Protein AF-A0A2G1LSQ3-F1 (afdb_monomer_lite)

Secondary structure (DSSP, 8-state):
-PPP--BHHHHTTSSS------TTS----TTT----EEE-SSEEEETTT--EEESS----TT-------

Sequence (69 aa):
MRAPRTDYAAFAAGRGHVVLYRPGQPNHCPGCGASQWLVGRATAECGRCATAIPIISPAVPGIFTEGQN

Foldseek 3Di:
DQFPQAAQLVVLLDDDDAQADDPPDQHADPRPRDRAWDDDDFWIAHPRNRHIGGNDNDPRPPDDPPDDD

Structure (mmCIF, N/CA/C/O backbone):
data_AF-A0A2G1LSQ3-F1
#
_entry.id   AF-A0A2G1LSQ3-F1
#
loop_
_atom_site.group_PDB
_atom_site.id
_atom_site.type_symbol
_atom_site.label_atom_id
_atom_site.label_alt_id
_atom_site.label_comp_id
_atom_site.label_asym_id
_atom_site.label_entity_id
_atom_site.label_seq_id
_atom_site.pdbx_PDB_ins_code
_atom_site.Cartn_x
_atom_site.Cartn_y
_atom_site.Cartn_z
_atom_site.occupancy
_atom_site.B_iso_or_equiv
_atom_site.auth_seq_id
_atom_site.auth_comp_id
_atom_site.auth_asym_id
_atom_site.auth_atom_id
_atom_site.pdbx_PDB_model_num
ATOM 1 N N . MET A 1 1 ? -7.688 15.950 -10.785 1.00 47.44 1 MET A N 1
ATOM 2 C CA . MET A 1 1 ? -6.536 15.143 -11.244 1.00 47.44 1 MET A CA 1
ATOM 3 C C . MET A 1 1 ? -6.461 13.884 -10.388 1.00 47.44 1 MET A C 1
ATOM 5 O O . MET A 1 1 ? -6.270 14.000 -9.184 1.00 47.44 1 MET A O 1
ATOM 9 N N . ARG A 1 2 ? -6.741 12.703 -10.956 1.00 51.06 2 ARG A N 1
ATOM 10 C CA . ARG A 1 2 ? -6.630 11.411 -10.256 1.00 51.06 2 ARG A CA 1
ATOM 11 C C . ARG A 1 2 ? -5.184 10.946 -10.434 1.00 51.06 2 ARG A C 1
ATOM 13 O O . ARG A 1 2 ? -4.762 10.789 -11.573 1.00 51.06 2 ARG A O 1
ATOM 20 N N . ALA A 1 3 ? -4.420 10.821 -9.350 1.00 53.12 3 ALA A N 1
ATOM 21 C CA . ALA A 1 3 ? -3.049 10.323 -9.440 1.00 53.12 3 ALA A CA 1
ATOM 22 C C . ALA A 1 3 ? -3.043 8.900 -10.041 1.00 53.12 3 ALA A C 1
ATOM 24 O O . ALA A 1 3 ? -4.018 8.163 -9.842 1.00 53.12 3 ALA A O 1
ATOM 25 N N . PRO A 1 4 ? -1.997 8.521 -10.796 1.00 62.78 4 PRO A N 1
ATOM 26 C CA . PRO A 1 4 ? -1.864 7.164 -11.313 1.00 62.78 4 PRO A CA 1
ATOM 27 C C . PRO A 1 4 ? -1.867 6.159 -10.152 1.00 62.78 4 PRO A C 1
ATOM 29 O O . PRO A 1 4 ? -1.305 6.427 -9.089 1.00 62.78 4 PRO A O 1
ATOM 32 N N . ARG A 1 5 ? -2.517 5.005 -10.352 1.00 65.69 5 ARG A N 1
ATOM 33 C CA . ARG A 1 5 ? -2.563 3.892 -9.387 1.00 65.69 5 ARG A CA 1
ATOM 34 C C . ARG A 1 5 ? -1.202 3.191 -9.325 1.00 65.69 5 ARG A C 1
ATOM 36 O O . ARG A 1 5 ? -1.058 2.067 -9.791 1.00 65.69 5 ARG A O 1
ATOM 43 N N . THR A 1 6 ? -0.187 3.880 -8.814 1.00 70.38 6 THR A N 1
ATOM 44 C CA . THR A 1 6 ? 1.149 3.306 -8.652 1.00 70.38 6 THR A CA 1
ATOM 45 C C . THR A 1 6 ? 1.085 2.189 -7.617 1.00 70.38 6 THR A C 1
ATOM 47 O O . THR A 1 6 ? 0.772 2.439 -6.450 1.00 70.38 6 THR A O 1
ATOM 50 N N . ASP A 1 7 ? 1.381 0.968 -8.049 1.00 70.12 7 ASP A N 1
ATOM 51 C CA . ASP A 1 7 ? 1.561 -0.180 -7.169 1.00 70.12 7 ASP A CA 1
ATOM 52 C C . ASP A 1 7 ? 2.998 -0.183 -6.642 1.00 70.12 7 ASP A C 1
ATOM 54 O O . ASP A 1 7 ? 3.933 -0.554 -7.346 1.00 70.12 7 ASP A O 1
ATOM 58 N N . TYR A 1 8 ? 3.193 0.277 -5.407 1.00 70.81 8 TYR A N 1
ATOM 59 C CA . TYR A 1 8 ? 4.524 0.324 -4.794 1.00 70.81 8 TYR A CA 1
ATOM 60 C C . TYR A 1 8 ? 5.016 -1.056 -4.345 1.00 70.81 8 TYR A C 1
ATOM 62 O O . TYR A 1 8 ? 6.201 -1.199 -4.037 1.00 70.81 8 TYR A O 1
ATOM 70 N N . ALA A 1 9 ? 4.148 -2.074 -4.325 1.00 67.06 9 ALA A N 1
ATOM 71 C CA . ALA A 1 9 ? 4.559 -3.440 -4.026 1.00 67.06 9 ALA A CA 1
ATOM 72 C C . ALA A 1 9 ? 5.510 -3.987 -5.105 1.00 67.06 9 ALA A C 1
ATOM 74 O O . ALA A 1 9 ? 6.524 -4.594 -4.761 1.00 67.06 9 ALA A O 1
ATOM 75 N N . ALA A 1 10 ? 5.261 -3.693 -6.384 1.00 62.16 10 ALA A N 1
ATOM 76 C CA . ALA A 1 10 ? 6.152 -4.070 -7.482 1.00 62.16 10 ALA A CA 1
ATOM 77 C C . ALA A 1 10 ? 7.490 -3.295 -7.493 1.00 62.16 10 ALA A C 1
ATOM 79 O O . ALA A 1 10 ? 8.533 -3.865 -7.816 1.00 62.16 10 ALA A O 1
ATOM 80 N N . PHE A 1 11 ? 7.496 -2.008 -7.112 1.00 62.22 11 PHE A N 1
ATOM 81 C CA . PHE A 1 11 ? 8.703 -1.157 -7.163 1.00 62.22 11 PHE A CA 1
ATOM 82 C C . PHE A 1 11 ? 9.776 -1.509 -6.119 1.00 62.22 11 PHE A C 1
ATOM 84 O O . PHE A 1 11 ? 10.945 -1.161 -6.297 1.00 62.22 11 PHE A O 1
ATOM 91 N N . ALA A 1 12 ? 9.408 -2.231 -5.059 1.00 61.47 12 ALA A N 1
ATOM 92 C CA . ALA A 1 12 ? 10.320 -2.694 -4.014 1.00 61.47 12 ALA A CA 1
ATOM 93 C C . ALA A 1 12 ? 11.503 -3.536 -4.534 1.00 61.47 12 ALA A C 1
ATOM 95 O O . ALA A 1 12 ? 12.580 -3.506 -3.945 1.00 61.47 12 ALA A O 1
ATOM 96 N N . ALA A 1 13 ? 11.330 -4.266 -5.642 1.00 58.50 13 ALA A N 1
ATOM 97 C CA . ALA A 1 13 ? 12.326 -5.213 -6.151 1.00 58.50 13 ALA A CA 1
ATOM 98 C C . ALA A 1 13 ? 13.540 -4.558 -6.847 1.00 58.50 13 ALA A C 1
ATOM 100 O O . ALA A 1 13 ? 14.496 -5.248 -7.186 1.00 58.50 13 ALA A O 1
ATOM 101 N N . GLY A 1 14 ? 13.505 -3.242 -7.086 1.00 54.44 14 GLY A N 1
ATOM 102 C CA . GLY A 1 14 ? 14.490 -2.542 -7.910 1.00 54.44 14 GLY A CA 1
ATOM 103 C C . GLY A 1 14 ? 15.766 -2.145 -7.171 1.00 54.44 14 GLY A C 1
ATOM 104 O O . GLY A 1 14 ? 16.810 -2.741 -7.401 1.00 54.44 14 GLY A O 1
ATOM 105 N N . ARG A 1 15 ? 15.732 -1.065 -6.376 1.00 54.88 15 ARG A N 1
ATOM 106 C CA . ARG A 1 15 ? 16.927 -0.405 -5.789 1.00 54.88 15 ARG A CA 1
ATOM 107 C C . ARG A 1 15 ? 16.586 0.512 -4.593 1.00 54.88 15 ARG A C 1
ATOM 109 O O . ARG A 1 15 ? 17.195 1.569 -4.451 1.00 54.88 15 ARG A O 1
ATOM 116 N N . GLY A 1 16 ? 15.572 0.195 -3.779 1.00 62.53 16 GLY A N 1
ATOM 117 C CA . GLY A 1 16 ? 15.024 1.159 -2.808 1.00 62.53 16 GLY A CA 1
ATOM 118 C C . GLY A 1 16 ? 14.411 0.561 -1.542 1.00 62.53 16 GLY A C 1
ATOM 119 O O . GLY A 1 16 ? 14.200 -0.642 -1.436 1.00 62.53 16 GLY A O 1
ATOM 120 N N . HIS A 1 17 ? 14.138 1.432 -0.569 1.00 68.81 17 HIS A N 1
ATOM 121 C CA . HIS A 1 17 ? 13.422 1.090 0.659 1.00 68.81 17 HIS A CA 1
ATOM 122 C C . HIS A 1 17 ? 11.944 0.806 0.360 1.00 68.81 17 HIS A C 1
ATOM 124 O O . HIS A 1 17 ? 11.315 1.499 -0.440 1.00 68.81 17 HIS A O 1
ATOM 130 N N . VAL A 1 18 ? 11.374 -0.197 1.030 1.00 75.25 18 VAL A N 1
ATOM 131 C CA . VAL A 1 18 ? 9.954 -0.539 0.890 1.00 75.25 18 VAL A CA 1
ATOM 132 C C . VAL A 1 18 ? 9.141 0.226 1.923 1.00 75.25 18 VAL A C 1
ATOM 134 O O . VAL A 1 18 ? 9.373 0.103 3.126 1.00 75.25 18 VAL A O 1
ATOM 137 N N . VAL A 1 19 ? 8.157 0.993 1.459 1.00 82.75 19 VAL A N 1
ATOM 138 C CA . VAL A 1 19 ? 7.152 1.589 2.341 1.00 82.75 19 VAL A CA 1
ATOM 139 C C . VAL A 1 19 ? 6.117 0.517 2.664 1.00 82.75 19 VAL A C 1
ATOM 141 O O . VAL A 1 19 ? 5.395 0.064 1.778 1.00 82.75 19 VAL A O 1
ATOM 144 N N . LEU A 1 20 ? 6.070 0.107 3.931 1.00 87.56 20 LEU A N 1
ATOM 145 C CA . LEU A 1 20 ? 5.131 -0.893 4.431 1.00 87.56 20 LEU A CA 1
ATOM 146 C C . LEU A 1 20 ? 3.9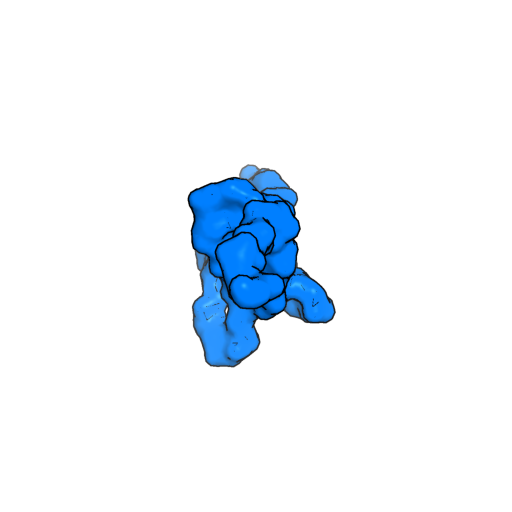96 -0.244 5.204 1.00 87.56 20 LEU A C 1
ATOM 148 O O . LEU A 1 20 ? 4.220 0.675 5.994 1.00 87.56 20 LEU A O 1
ATOM 152 N N . TYR A 1 21 ? 2.794 -0.783 5.026 1.00 90.62 21 TYR A N 1
ATOM 153 C CA . TYR A 1 21 ? 1.674 -0.457 5.893 1.00 90.62 21 TYR A CA 1
ATOM 154 C C . TYR A 1 21 ? 1.887 -1.076 7.279 1.00 90.62 21 TYR A C 1
ATOM 156 O O . TYR A 1 21 ? 2.077 -2.287 7.397 1.00 90.62 21 TYR A O 1
ATOM 164 N N . ARG A 1 22 ? 1.823 -0.262 8.337 1.00 88.31 22 ARG A N 1
ATOM 165 C CA . ARG A 1 22 ? 1.968 -0.714 9.728 1.00 88.31 22 ARG A CA 1
ATOM 166 C C . ARG A 1 22 ? 0.673 -0.536 10.524 1.00 88.31 22 ARG A C 1
ATOM 168 O O . ARG A 1 22 ? 0.324 0.601 10.840 1.00 88.31 22 ARG A O 1
ATOM 175 N N . PRO A 1 23 ? -0.038 -1.613 10.897 1.00 84.31 23 PRO A N 1
ATOM 176 C CA . PRO A 1 23 ? -1.255 -1.481 11.692 1.00 84.31 23 PRO A CA 1
ATOM 177 C C . PRO A 1 23 ? -0.955 -0.817 13.045 1.00 84.31 23 PRO A C 1
ATOM 179 O O . PRO A 1 23 ? 0.068 -1.092 13.669 1.00 84.31 23 PRO A O 1
ATOM 182 N N . GLY A 1 24 ? -1.836 0.084 13.485 1.00 83.94 24 GLY A N 1
ATOM 183 C CA . GLY A 1 24 ? -1.680 0.808 14.755 1.00 83.94 24 GLY A CA 1
ATOM 184 C C . GLY A 1 24 ? -0.656 1.951 14.741 1.00 83.94 24 GLY A C 1
ATOM 185 O O . GLY A 1 24 ? -0.386 2.533 15.789 1.00 83.94 24 GLY A O 1
ATOM 186 N N . GLN A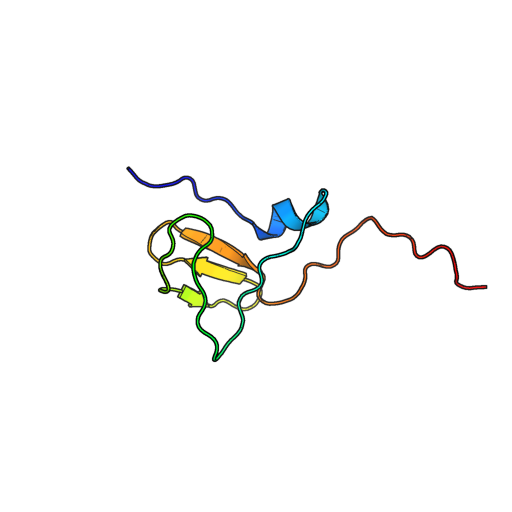 1 25 ? -0.087 2.293 13.582 1.00 85.50 25 GLN A N 1
ATOM 187 C CA . GLN A 1 25 ? 0.765 3.472 13.402 1.00 85.50 25 GLN A CA 1
ATOM 188 C C . GLN A 1 25 ? 0.144 4.461 12.403 1.00 85.50 25 GLN A C 1
ATOM 190 O O . GLN A 1 25 ? -0.664 4.060 11.556 1.00 85.50 25 GLN A O 1
ATOM 195 N N . PRO A 1 26 ? 0.513 5.753 12.459 1.00 86.25 26 PRO A N 1
ATOM 196 C CA . PRO A 1 26 ? 0.154 6.706 11.417 1.00 86.25 26 PRO A CA 1
ATOM 197 C C . PRO A 1 26 ? 0.797 6.287 10.088 1.00 86.25 26 PRO A C 1
ATOM 199 O O . PRO A 1 26 ? 2.016 6.303 9.944 1.00 86.25 26 PRO A O 1
ATOM 202 N N . ASN A 1 27 ? -0.023 5.897 9.109 1.00 89.56 27 ASN A N 1
ATOM 203 C CA . ASN A 1 27 ? 0.444 5.561 7.763 1.00 89.56 27 ASN A CA 1
ATOM 204 C C . ASN A 1 27 ? 0.035 6.667 6.796 1.00 89.56 27 ASN A C 1
ATOM 206 O O . ASN A 1 27 ? -1.158 6.934 6.633 1.00 89.56 27 ASN A O 1
ATOM 210 N N . HIS A 1 28 ? 1.012 7.275 6.129 1.00 91.44 28 HIS A N 1
ATOM 211 C CA . HIS A 1 28 ? 0.782 8.278 5.093 1.00 91.44 28 HIS A CA 1
ATOM 212 C C . HIS A 1 28 ? 1.032 7.683 3.715 1.00 91.44 28 HIS A C 1
ATOM 214 O O . HIS A 1 28 ? 2.022 6.987 3.490 1.00 91.44 28 HIS A O 1
ATOM 220 N N . CYS A 1 29 ? 0.120 7.946 2.784 1.00 90.69 29 CYS A N 1
ATOM 221 C CA . CYS A 1 29 ? 0.254 7.475 1.419 1.00 90.69 29 CYS A CA 1
ATOM 222 C C . CYS A 1 29 ? 1.445 8.168 0.736 1.00 90.69 29 CYS A C 1
ATOM 224 O O . CYS A 1 29 ? 1.441 9.398 0.662 1.00 90.69 29 CYS A O 1
ATOM 226 N N . PRO A 1 30 ? 2.412 7.431 0.158 1.00 86.94 30 PRO A N 1
ATOM 227 C CA . PRO A 1 30 ? 3.556 8.043 -0.521 1.00 86.94 30 PRO A CA 1
ATOM 228 C C . PRO A 1 30 ? 3.160 8.804 -1.797 1.00 86.94 30 PRO A C 1
ATOM 230 O O . PRO A 1 30 ? 3.896 9.676 -2.242 1.00 86.94 30 PRO A O 1
ATOM 233 N N . GLY A 1 31 ? 1.994 8.504 -2.380 1.00 84.50 31 GLY A N 1
ATOM 234 C CA . GLY A 1 31 ? 1.508 9.168 -3.592 1.00 84.50 31 GLY A CA 1
ATOM 235 C C . GLY A 1 31 ? 0.725 10.462 -3.348 1.00 84.50 31 GLY A C 1
ATOM 236 O O . GLY A 1 31 ? 0.741 11.348 -4.196 1.00 84.50 31 GLY A O 1
ATOM 237 N N . CYS A 1 32 ? 0.007 10.587 -2.223 1.00 89.00 32 CYS A N 1
ATOM 238 C CA . CYS A 1 32 ? -0.877 11.741 -1.980 1.00 89.00 32 CYS A CA 1
ATOM 239 C C . CYS A 1 32 ? -0.905 12.272 -0.537 1.00 89.00 32 CYS A C 1
ATOM 241 O O . CYS A 1 32 ? -1.653 13.204 -0.255 1.00 89.00 32 CYS A O 1
ATOM 243 N N . GLY A 1 33 ? -0.157 11.668 0.389 1.00 89.50 33 GLY A N 1
ATOM 244 C CA . GLY A 1 33 ? -0.093 12.058 1.803 1.00 89.50 33 GLY A CA 1
ATOM 245 C C . GLY A 1 33 ? -1.301 11.661 2.663 1.00 89.50 33 GLY A C 1
ATOM 246 O O . GLY A 1 33 ? -1.234 11.775 3.887 1.00 89.50 33 GLY A O 1
ATOM 247 N N . ALA A 1 34 ? -2.392 11.166 2.067 1.00 90.88 34 ALA A N 1
ATOM 248 C CA . ALA A 1 34 ? -3.593 10.777 2.806 1.00 90.88 34 ALA A CA 1
ATOM 249 C C . ALA A 1 34 ? -3.355 9.563 3.723 1.00 90.88 34 ALA A C 1
A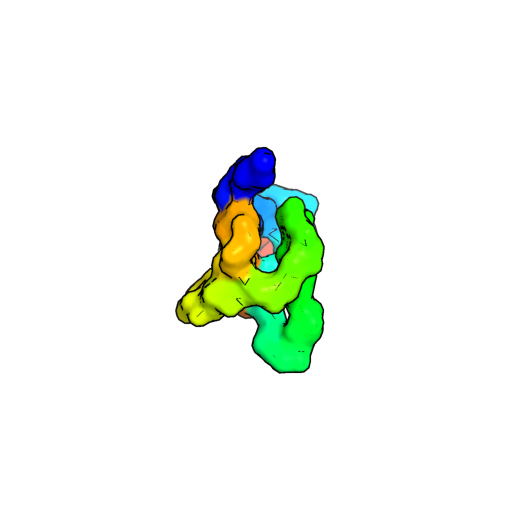TOM 251 O O . ALA A 1 34 ? -2.539 8.695 3.418 1.00 90.88 34 ALA A O 1
ATOM 252 N N . SER A 1 35 ? -4.129 9.475 4.806 1.00 91.50 35 SER A N 1
ATOM 253 C CA . SER A 1 35 ? -4.045 8.388 5.798 1.00 91.50 35 SER A CA 1
ATOM 254 C C . SER A 1 35 ? -5.249 7.440 5.781 1.00 91.50 35 SER A C 1
ATOM 256 O O . SER A 1 35 ? -5.410 6.628 6.685 1.00 91.50 35 SER A O 1
ATOM 258 N N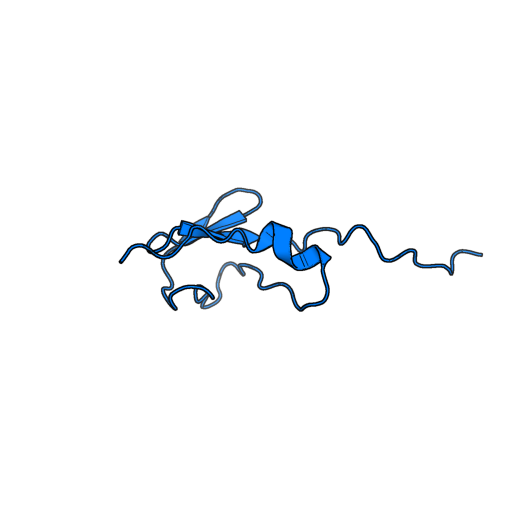 . GLN A 1 36 ? -6.112 7.544 4.765 1.00 91.94 36 GLN A N 1
ATOM 259 C CA . GLN A 1 36 ? -7.243 6.635 4.573 1.00 91.94 36 GLN A CA 1
ATOM 260 C C . GLN A 1 36 ? -6.804 5.391 3.795 1.00 91.94 36 GLN A C 1
ATOM 262 O O . GLN A 1 36 ? -6.286 5.506 2.680 1.00 91.94 36 GLN A O 1
ATOM 267 N N . TRP A 1 37 ? -7.041 4.211 4.368 1.00 92.25 37 TRP A N 1
ATOM 268 C CA . TRP A 1 37 ? -6.559 2.938 3.835 1.00 92.25 37 TRP A CA 1
ATOM 269 C C . TRP A 1 37 ? -7.661 1.878 3.809 1.00 92.25 37 TRP A C 1
ATOM 271 O O . TRP A 1 37 ? -8.393 1.704 4.780 1.00 92.25 37 TRP A O 1
ATOM 281 N N . LEU A 1 38 ? -7.732 1.147 2.701 1.00 92.88 38 LEU A N 1
ATOM 282 C CA . LEU A 1 38 ? -8.457 -0.105 2.533 1.00 92.88 38 LEU A CA 1
ATOM 283 C C . LEU A 1 38 ? -7.442 -1.234 2.726 1.00 92.88 38 LEU A C 1
ATOM 285 O O . LEU A 1 38 ? -6.628 -1.511 1.845 1.00 92.88 38 LEU A O 1
ATOM 289 N N . VAL A 1 39 ? -7.436 -1.833 3.914 1.00 92.12 39 VAL A N 1
ATOM 290 C CA . VAL A 1 39 ? -6.436 -2.836 4.300 1.00 92.12 39 VAL A CA 1
ATOM 291 C C . VAL A 1 39 ? -6.913 -4.221 3.870 1.00 92.12 39 VAL A C 1
ATOM 293 O O . VAL A 1 39 ? -7.911 -4.730 4.378 1.00 92.12 39 VAL A O 1
ATOM 296 N N . GLY A 1 40 ? -6.207 -4.814 2.911 1.00 88.50 40 GLY A N 1
ATOM 297 C CA . GLY A 1 40 ? -6.405 -6.187 2.462 1.00 88.50 40 GLY A CA 1
ATOM 298 C C . GLY A 1 40 ? -5.538 -7.180 3.237 1.00 88.50 40 GLY A C 1
ATOM 299 O O . GLY A 1 40 ? -5.028 -6.896 4.315 1.00 88.50 40 GLY A O 1
ATOM 300 N N . ARG A 1 41 ? -5.357 -8.380 2.677 1.00 88.31 41 ARG A N 1
ATOM 301 C CA . ARG A 1 41 ? -4.543 -9.438 3.307 1.00 88.31 41 ARG A CA 1
ATOM 302 C C . ARG A 1 41 ? -3.041 -9.246 3.087 1.00 88.31 41 ARG A C 1
ATOM 304 O O . ARG A 1 41 ? -2.256 -9.529 3.981 1.00 88.31 41 ARG A O 1
ATOM 311 N N . ALA A 1 42 ? -2.655 -8.788 1.896 1.00 85.69 42 ALA A N 1
ATOM 312 C CA . ALA A 1 42 ? -1.256 -8.629 1.488 1.00 85.69 42 ALA A CA 1
ATOM 313 C C . ALA A 1 42 ? -0.857 -7.161 1.259 1.00 85.69 42 ALA A C 1
ATOM 315 O O . ALA A 1 42 ? 0.314 -6.807 1.395 1.00 85.69 42 ALA A O 1
ATOM 316 N N . THR A 1 43 ? -1.824 -6.301 0.936 1.00 88.19 43 THR A N 1
ATOM 317 C CA . THR A 1 43 ? -1.614 -4.895 0.580 1.00 88.19 43 THR A CA 1
ATOM 318 C C . THR A 1 43 ? -2.624 -3.991 1.279 1.00 88.19 43 THR A C 1
ATOM 320 O O . THR A 1 43 ? -3.718 -4.421 1.646 1.00 88.19 43 THR A O 1
ATOM 323 N N . ALA A 1 44 ? -2.259 -2.726 1.447 1.00 92.50 44 ALA A N 1
ATOM 324 C CA . ALA A 1 44 ? -3.147 -1.648 1.846 1.00 92.50 44 ALA A CA 1
ATOM 325 C C . ALA A 1 44 ? -3.279 -0.653 0.685 1.00 92.50 44 ALA A C 1
ATOM 327 O O . ALA A 1 44 ? -2.282 -0.094 0.224 1.00 92.50 44 ALA A O 1
ATOM 328 N N . GLU A 1 45 ? -4.506 -0.430 0.212 1.00 91.69 45 GLU A N 1
ATOM 329 C CA . GLU A 1 45 ? -4.813 0.528 -0.855 1.00 91.69 45 GLU A CA 1
ATOM 330 C C . GLU A 1 45 ? -5.244 1.871 -0.256 1.00 91.69 45 GLU A C 1
ATOM 332 O O . GLU A 1 45 ? -6.106 1.939 0.617 1.00 91.69 45 GLU A O 1
ATOM 337 N N . CYS A 1 46 ? -4.667 2.974 -0.725 1.00 92.69 46 CYS A N 1
ATOM 338 C CA . CYS A 1 46 ? -5.069 4.304 -0.298 1.00 92.69 46 CYS A CA 1
ATOM 339 C C . CYS A 1 46 ? -6.464 4.638 -0.838 1.00 92.69 46 CYS A C 1
ATOM 341 O O . CYS A 1 46 ? -6.656 4.754 -2.045 1.00 92.69 46 CYS A O 1
ATOM 343 N N . GLY A 1 47 ? -7.425 4.940 0.032 1.00 90.75 47 GLY A N 1
ATOM 344 C CA . GLY A 1 47 ? -8.793 5.264 -0.393 1.00 90.75 47 GLY A CA 1
ATOM 345 C C . GLY A 1 47 ? -8.947 6.596 -1.150 1.00 90.75 47 GLY A C 1
ATOM 346 O O . GLY A 1 47 ? -10.072 7.000 -1.428 1.00 90.75 47 GLY A O 1
ATOM 347 N N . ARG A 1 48 ? -7.867 7.355 -1.404 1.00 90.56 48 ARG A N 1
ATOM 348 C CA . ARG A 1 48 ? -7.895 8.662 -2.098 1.00 90.56 48 ARG A CA 1
ATOM 349 C C . ARG A 1 48 ? -7.368 8.563 -3.527 1.00 90.56 48 ARG A C 1
ATOM 351 O O . ARG A 1 48 ? -8.058 8.941 -4.471 1.00 90.56 48 ARG A O 1
ATOM 358 N N . CYS A 1 49 ? -6.131 8.094 -3.672 1.00 89.50 49 CYS A N 1
ATOM 359 C CA . CYS A 1 49 ? -5.442 7.957 -4.958 1.00 89.50 49 CYS A CA 1
ATOM 360 C C . CYS A 1 49 ? -5.321 6.505 -5.431 1.00 89.50 49 CYS A C 1
ATOM 362 O O . CYS A 1 49 ? -4.822 6.281 -6.528 1.00 89.50 49 CYS A O 1
ATOM 364 N N . ALA A 1 50 ? -5.770 5.540 -4.623 1.00 89.38 50 ALA A N 1
ATOM 365 C CA . ALA A 1 50 ? -5.669 4.111 -4.892 1.00 89.38 50 ALA A CA 1
ATOM 366 C C . ALA A 1 50 ? -4.241 3.582 -5.098 1.00 89.38 50 ALA A C 1
ATOM 368 O O . ALA A 1 50 ? -4.020 2.588 -5.782 1.00 89.38 50 ALA A O 1
ATOM 369 N N . THR A 1 51 ? -3.263 4.245 -4.482 1.00 88.12 51 THR A N 1
ATOM 370 C CA . THR A 1 51 ? -1.906 3.716 -4.332 1.00 88.12 51 THR A CA 1
ATOM 371 C C . THR A 1 51 ? -1.927 2.513 -3.397 1.00 88.12 51 THR A C 1
ATOM 373 O O . THR A 1 51 ? -2.382 2.647 -2.261 1.00 88.12 51 THR A O 1
ATOM 376 N N . ALA A 1 52 ? -1.403 1.376 -3.846 1.00 90.12 52 ALA A N 1
ATOM 377 C CA . ALA A 1 52 ? -1.281 0.170 -3.036 1.00 90.12 52 ALA A CA 1
ATOM 378 C C . ALA A 1 52 ? 0.148 0.013 -2.501 1.00 90.12 52 ALA A C 1
ATOM 380 O O . ALA A 1 52 ? 1.119 0.158 -3.249 1.00 90.12 52 ALA A O 1
ATOM 381 N N . ILE A 1 53 ? 0.267 -0.270 -1.202 1.00 89.19 53 ILE A N 1
ATOM 382 C CA . ILE A 1 53 ? 1.535 -0.588 -0.531 1.00 89.19 53 ILE A CA 1
ATOM 383 C C . ILE A 1 53 ? 1.439 -1.960 0.152 1.00 89.19 53 ILE A C 1
ATOM 385 O O . ILE A 1 53 ? 0.351 -2.342 0.589 1.00 89.19 53 ILE A O 1
ATOM 389 N N . PRO A 1 54 ? 2.535 -2.722 0.266 1.00 88.69 54 PRO A N 1
ATOM 390 C CA . PRO A 1 54 ? 2.503 -4.025 0.917 1.00 88.69 54 PRO A CA 1
ATOM 391 C C . PRO A 1 54 ? 2.384 -3.924 2.450 1.00 88.69 54 PRO A C 1
ATOM 393 O O . PRO A 1 54 ? 2.869 -2.977 3.070 1.00 88.69 54 PRO A O 1
ATOM 396 N N . ILE A 1 55 ? 1.730 -4.911 3.069 1.00 87.94 55 ILE A N 1
ATOM 397 C CA . ILE A 1 55 ? 1.624 -5.048 4.539 1.00 87.94 55 ILE A CA 1
ATOM 398 C C . ILE A 1 55 ? 2.828 -5.817 5.095 1.00 87.94 55 ILE A C 1
ATOM 400 O O . ILE A 1 55 ? 3.316 -5.544 6.188 1.00 87.94 55 ILE A O 1
ATOM 404 N N . ILE A 1 56 ? 3.322 -6.779 4.321 1.00 81.69 56 ILE A N 1
ATOM 405 C CA . ILE A 1 56 ? 4.483 -7.607 4.643 1.00 81.69 56 ILE A CA 1
ATOM 406 C C . ILE A 1 56 ? 5.586 -7.227 3.665 1.00 81.69 56 ILE A C 1
ATOM 408 O O . ILE A 1 56 ? 5.291 -6.969 2.501 1.00 81.69 56 ILE A O 1
ATOM 412 N N . SER A 1 57 ? 6.846 -7.202 4.113 1.00 71.06 57 SER A N 1
ATOM 413 C CA . SER A 1 57 ? 7.972 -7.020 3.193 1.00 71.06 57 SER A CA 1
ATOM 414 C C . SER A 1 57 ? 7.833 -8.000 2.027 1.00 71.06 57 SER A C 1
ATOM 416 O O . SER A 1 57 ? 7.802 -9.207 2.280 1.00 71.06 57 SER A O 1
ATOM 418 N N . PRO A 1 58 ? 7.742 -7.529 0.770 1.00 64.00 58 PRO A N 1
ATOM 419 C CA . PRO A 1 58 ? 7.814 -8.439 -0.354 1.00 64.00 58 PRO A CA 1
ATOM 420 C C . PRO A 1 58 ? 9.164 -9.153 -0.266 1.00 64.00 58 PRO A C 1
ATOM 422 O O . PRO A 1 58 ? 10.185 -8.525 0.031 1.00 64.00 58 PRO A O 1
ATOM 425 N N . ALA A 1 59 ? 9.167 -10.473 -0.459 1.00 60.62 59 ALA A N 1
ATOM 426 C CA . ALA A 1 59 ? 10.414 -11.193 -0.657 1.00 60.62 59 ALA A CA 1
ATOM 427 C C . ALA A 1 59 ? 11.063 -10.580 -1.897 1.00 60.62 59 ALA A C 1
ATOM 429 O O . ALA A 1 59 ? 10.493 -10.673 -2.980 1.00 60.62 59 ALA A O 1
ATOM 430 N N . VAL A 1 60 ? 12.186 -9.882 -1.728 1.00 56.50 60 VAL A N 1
ATOM 431 C CA . VAL A 1 60 ? 12.935 -9.308 -2.846 1.00 56.50 60 VAL A CA 1
ATOM 432 C C . VAL A 1 60 ? 13.556 -10.488 -3.596 1.00 56.50 60 VAL A C 1
ATOM 434 O O . VAL A 1 60 ? 14.484 -11.105 -3.067 1.00 56.50 60 VAL A O 1
ATOM 437 N N . PRO A 1 61 ? 13.065 -10.862 -4.792 1.00 48.69 61 PRO A N 1
ATOM 438 C CA . PRO A 1 61 ? 13.697 -11.909 -5.573 1.00 48.69 61 PRO A CA 1
ATOM 439 C C . PRO A 1 61 ? 14.940 -11.273 -6.201 1.00 48.69 61 PRO A C 1
ATOM 441 O O . PRO A 1 61 ? 14.817 -10.462 -7.115 1.00 48.69 61 PRO A O 1
ATOM 444 N N . GLY A 1 62 ? 16.129 -11.570 -5.6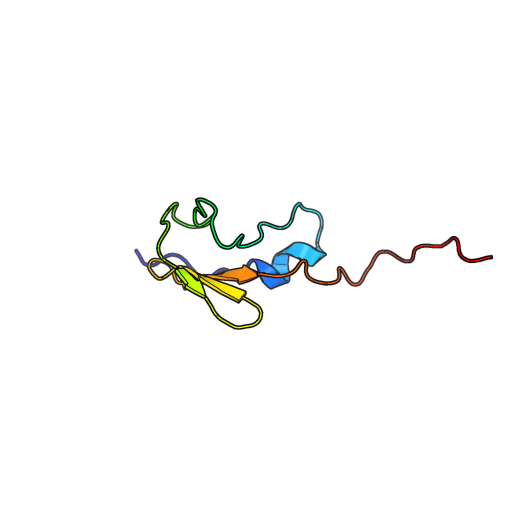74 1.00 49.59 62 GLY A N 1
ATOM 445 C CA . GLY A 1 62 ? 17.368 -11.039 -6.255 1.00 49.59 62 GLY A CA 1
ATOM 446 C C . GLY A 1 62 ? 18.571 -10.877 -5.333 1.00 49.59 62 GLY A C 1
ATOM 447 O O . GLY A 1 62 ? 19.640 -10.550 -5.837 1.00 49.59 62 GLY A O 1
ATOM 448 N N . ILE A 1 63 ? 18.457 -11.126 -4.025 1.00 49.47 63 ILE A N 1
ATOM 449 C CA . ILE A 1 63 ? 19.647 -11.327 -3.188 1.00 49.47 63 ILE A CA 1
ATOM 450 C C . ILE A 1 63 ? 19.856 -12.830 -3.015 1.00 49.47 63 ILE A C 1
ATOM 452 O O . ILE A 1 63 ? 19.186 -13.487 -2.224 1.00 49.47 63 ILE A O 1
ATOM 456 N N . PHE A 1 64 ? 20.754 -13.405 -3.811 1.00 51.81 64 PHE A N 1
ATOM 457 C CA . PHE A 1 64 ? 21.366 -14.667 -3.427 1.00 51.81 64 PHE A CA 1
ATOM 458 C C . PHE A 1 64 ? 22.254 -14.340 -2.229 1.00 51.81 64 PHE A C 1
ATOM 460 O O . PHE A 1 64 ? 23.241 -13.621 -2.361 1.00 51.81 64 PHE A O 1
ATOM 467 N N . THR A 1 65 ? 21.885 -14.809 -1.042 1.00 56.16 65 THR A N 1
ATOM 468 C CA . THR A 1 65 ? 22.823 -14.882 0.077 1.00 56.16 65 THR A CA 1
ATOM 469 C C . THR A 1 65 ? 23.826 -15.983 -0.268 1.00 56.16 65 THR A C 1
ATOM 471 O O . THR A 1 65 ? 23.680 -17.126 0.157 1.00 56.16 65 THR A O 1
ATOM 474 N N . GLU A 1 66 ? 24.803 -15.679 -1.123 1.00 50.38 66 GLU A N 1
ATOM 475 C CA . GLU A 1 66 ? 25.978 -16.528 -1.310 1.00 50.38 66 GLU A CA 1
ATOM 476 C C . GLU A 1 66 ? 26.733 -16.546 0.027 1.00 50.38 66 GLU A C 1
ATOM 478 O O . GLU A 1 66 ? 27.394 -15.584 0.409 1.00 50.38 66 GLU A O 1
ATOM 483 N N . GLY A 1 67 ? 26.508 -17.606 0.802 1.00 56.19 67 GLY A N 1
ATOM 484 C CA . GLY A 1 67 ? 27.003 -17.745 2.172 1.00 56.19 67 GLY A CA 1
ATOM 485 C C . GLY A 1 67 ? 26.221 -18.777 2.984 1.00 56.19 67 GLY A C 1
ATOM 486 O O . GLY A 1 67 ? 25.796 -18.503 4.105 1.00 56.19 67 GLY A O 1
ATOM 487 N N . GLN A 1 68 ? 25.977 -19.949 2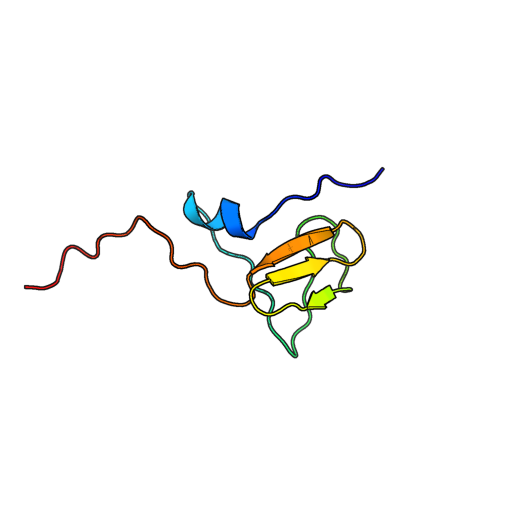.396 1.00 59.75 68 GLN A N 1
ATOM 488 C CA . GLN A 1 68 ? 25.522 -21.160 3.087 1.00 59.75 68 GLN A CA 1
ATOM 489 C C . GLN A 1 68 ? 26.438 -22.320 2.658 1.00 59.75 68 GLN A C 1
ATOM 491 O O . GLN A 1 68 ? 26.015 -23.171 1.881 1.00 59.75 68 GLN A O 1
ATOM 496 N N . ASN A 1 69 ? 27.708 -22.288 3.085 1.00 54.69 69 ASN A N 1
ATOM 497 C CA . ASN A 1 69 ? 28.580 -23.453 3.313 1.00 54.69 69 ASN A CA 1
ATOM 498 C C . ASN A 1 69 ? 29.851 -22.999 4.046 1.00 54.69 69 ASN A C 1
ATOM 500 O O . ASN A 1 69 ? 30.897 -22.810 3.379 1.00 54.69 69 ASN A O 1
#

Radius of gyration: 13.88 Å; chains: 1; bounding box: 37×39×26 Å

pLDDT: mean 75.7, std 15.56, range [47.44, 92.88]